Protein AF-0000000070984928 (afdb_homodimer)

Structure (mmCIF, N/CA/C/O backbone):
data_AF-0000000070984928-model_v1
#
loop_
_entity.id
_entity.type
_entity.pdbx_description
1 polymer 'Uncharacterized protein'
#
loop_
_atom_site.group_PDB
_atom_site.id
_atom_site.type_symbol
_atom_site.label_atom_id
_atom_site.label_alt_id
_atom_site.label_comp_id
_atom_site.label_asym_id
_atom_site.label_entity_id
_atom_site.label_seq_id
_atom_site.pdbx_PDB_ins_code
_atom_site.Cartn_x
_atom_site.Cartn_y
_atom_site.Cartn_z
_atom_site.occupancy
_atom_site.B_iso_or_equiv
_atom_site.auth_seq_id
_atom_site.auth_comp_id
_atom_site.auth_asym_id
_atom_site.auth_atom_id
_atom_site.pdbx_PDB_model_num
ATOM 1 N N . MET A 1 1 ? -15.531 -25.516 3.775 1 20.41 1 MET A N 1
ATOM 2 C CA . MET A 1 1 ? -14.859 -25.094 2.547 1 20.41 1 MET A CA 1
ATOM 3 C C . MET A 1 1 ? -13.664 -24.203 2.852 1 20.41 1 MET A C 1
ATOM 5 O O . MET A 1 1 ? -13.828 -23.125 3.414 1 20.41 1 MET A O 1
ATOM 9 N N . ARG A 1 2 ? -12.523 -24.672 3.281 1 31.53 2 ARG A N 1
ATOM 10 C CA . ARG A 1 2 ? -11.242 -24.078 3.633 1 31.53 2 ARG A CA 1
ATOM 11 C C . ARG A 1 2 ? -10.781 -23.094 2.562 1 31.53 2 ARG A C 1
ATOM 13 O O . ARG A 1 2 ? -10.602 -23.469 1.401 1 31.53 2 ARG A O 1
ATOM 20 N N . THR A 1 3 ? -11.422 -22.016 2.531 1 37.97 3 THR A N 1
ATOM 21 C CA . THR A 1 3 ? -11.273 -21.078 1.43 1 37.97 3 THR A CA 1
ATOM 22 C C . THR A 1 3 ? -9.859 -21.141 0.853 1 37.97 3 THR A C 1
ATOM 24 O O . THR A 1 3 ? -8.883 -21.109 1.598 1 37.97 3 THR A O 1
ATOM 27 N N . LYS A 1 4 ? -9.703 -21.562 -0.262 1 43.09 4 LYS A N 1
ATOM 28 C CA . LYS A 1 4 ? -8.633 -22.062 -1.12 1 43.09 4 LYS A CA 1
ATOM 29 C C . LYS A 1 4 ? -7.34 -21.281 -0.903 1 43.09 4 LYS A C 1
ATOM 31 O O . LYS A 1 4 ? -7.352 -20.203 -0.3 1 43.09 4 LYS A O 1
ATOM 36 N N . ASN A 1 5 ? -6.371 -21.312 -1.863 1 42.66 5 ASN A N 1
ATOM 37 C CA . ASN A 1 5 ? -4.945 -21.109 -2.109 1 42.66 5 ASN A CA 1
ATOM 38 C C . ASN A 1 5 ? -4.531 -19.656 -1.91 1 42.66 5 ASN A C 1
ATOM 40 O O . ASN A 1 5 ? -4.086 -19 -2.852 1 42.66 5 ASN A O 1
ATOM 44 N N . GLN A 1 6 ? -5.457 -18.953 -1.3 1 56.44 6 GLN A N 1
ATOM 45 C CA . GLN A 1 6 ? -5.043 -17.547 -1.251 1 56.44 6 GLN A CA 1
ATOM 46 C C . GLN A 1 6 ? -3.703 -17.391 -0.536 1 56.44 6 GLN A C 1
ATOM 48 O O . GLN A 1 6 ? -3.551 -17.828 0.608 1 56.44 6 GLN A O 1
ATOM 53 N N . GLN A 1 7 ? -2.734 -17.609 -1.3 1 61.03 7 GLN A N 1
ATOM 54 C CA . GLN A 1 7 ? -1.321 -17.812 -0.996 1 61.03 7 GLN A CA 1
ATOM 55 C C . GLN A 1 7 ? -0.776 -16.656 -0.156 1 61.03 7 GLN A C 1
ATOM 57 O O . GLN A 1 7 ? -1.271 -15.531 -0.242 1 61.03 7 GLN A O 1
ATOM 62 N N . ALA A 1 8 ? -0.187 -17.125 0.86 1 77.19 8 ALA A N 1
ATOM 63 C CA . ALA A 1 8 ? 0.651 -16.203 1.628 1 77.19 8 ALA A CA 1
ATOM 64 C C . ALA A 1 8 ? 1.405 -15.25 0.708 1 77.19 8 ALA A C 1
ATOM 66 O O . ALA A 1 8 ? 1.816 -15.633 -0.39 1 77.19 8 ALA A O 1
ATOM 67 N N . VAL A 1 9 ? 1.36 -13.984 1.036 1 86.75 9 VAL A N 1
ATOM 68 C CA . VAL A 1 9 ? 2.125 -13.008 0.272 1 86.75 9 VAL A CA 1
ATOM 69 C C . VAL A 1 9 ? 3.621 -13.266 0.444 1 86.75 9 VAL A C 1
ATOM 71 O O . VAL A 1 9 ? 4.141 -13.219 1.561 1 86.75 9 VAL A O 1
ATOM 74 N N . PRO A 1 10 ? 4.258 -13.672 -0.711 1 88.81 10 PRO A N 1
ATOM 75 C CA . PRO A 1 10 ? 5.703 -13.891 -0.606 1 88.81 10 PRO A CA 1
ATOM 76 C C . PRO A 1 10 ? 6.449 -12.656 -0.102 1 88.81 10 PRO A C 1
ATOM 78 O O . PRO A 1 10 ? 5.949 -11.539 -0.22 1 88.81 10 PRO A O 1
ATOM 81 N N . LYS A 1 11 ? 7.625 -12.898 0.434 1 86.94 11 LYS A N 1
ATOM 82 C CA . LYS A 1 11 ? 8.492 -11.789 0.807 1 86.94 11 LYS A CA 1
ATOM 83 C C . LYS A 1 11 ? 8.734 -10.859 -0.378 1 86.94 11 LYS A C 1
ATOM 85 O O . LYS A 1 11 ? 8.961 -11.312 -1.499 1 86.94 11 LYS A O 1
ATOM 90 N N . GLY A 1 12 ? 8.672 -9.602 -0.076 1 90.62 12 GLY A N 1
ATOM 91 C CA . GLY A 1 12 ? 8.914 -8.625 -1.122 1 90.62 12 GLY A CA 1
ATOM 92 C C . GLY A 1 12 ? 7.691 -8.344 -1.974 1 90.62 12 GLY A C 1
ATOM 93 O O . GLY A 1 12 ? 7.789 -7.695 -3.016 1 90.62 12 GLY A O 1
ATOM 94 N N . HIS A 1 13 ? 6.582 -8.867 -1.604 1 93.69 13 HIS A N 1
ATOM 95 C CA . HIS A 1 13 ? 5.332 -8.641 -2.324 1 93.69 13 HIS A CA 1
ATOM 96 C C . HIS A 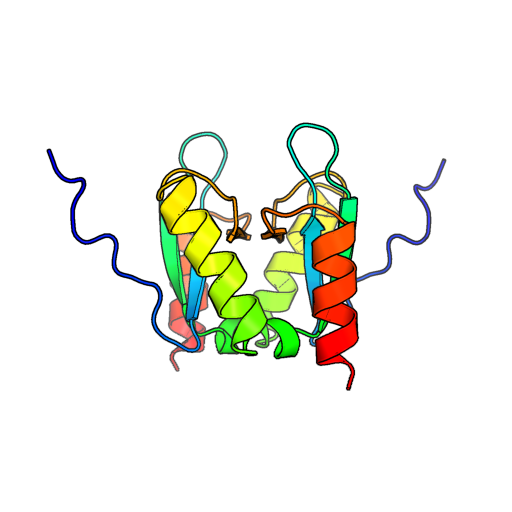1 13 ? 4.281 -8.008 -1.415 1 93.69 13 HIS A C 1
ATOM 98 O O . HIS A 1 13 ? 4.484 -7.906 -0.203 1 93.69 13 HIS A O 1
ATOM 104 N N . ILE A 1 14 ? 3.154 -7.555 -2.025 1 92.81 14 ILE A N 1
ATOM 105 C CA . ILE A 1 14 ? 2.047 -6.938 -1.306 1 92.81 14 ILE A CA 1
ATOM 106 C C . ILE A 1 14 ? 0.726 -7.301 -1.979 1 92.81 14 ILE A C 1
ATOM 108 O O . ILE A 1 14 ? 0.653 -7.398 -3.207 1 92.81 14 ILE A O 1
ATOM 112 N N . PRO A 1 15 ? -0.239 -7.523 -1.162 1 93.38 15 PRO A N 1
ATOM 113 C CA . PRO A 1 15 ? -1.563 -7.68 -1.767 1 93.38 15 PRO A CA 1
ATOM 114 C C . PRO A 1 15 ? -2.158 -6.352 -2.232 1 93.38 15 PRO A C 1
ATOM 116 O O . PRO A 1 15 ? -1.979 -5.324 -1.574 1 93.38 15 PRO A O 1
ATOM 119 N N . VAL A 1 16 ? -2.875 -6.359 -3.396 1 92.75 16 VAL A N 1
ATOM 120 C CA . VAL A 1 16 ? -3.568 -5.195 -3.936 1 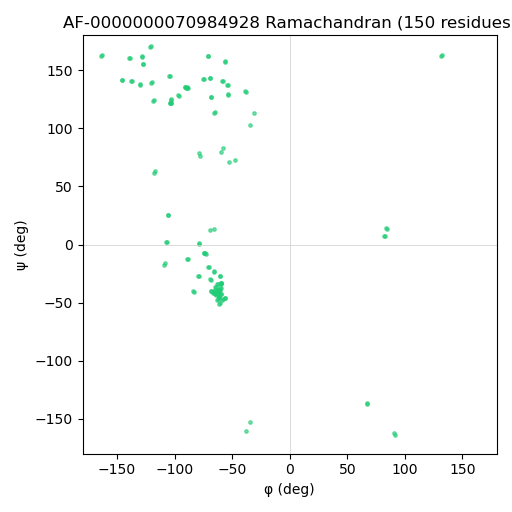92.75 16 VAL A CA 1
ATOM 121 C C . VAL A 1 16 ? -5.008 -5.566 -4.285 1 92.75 16 VAL A C 1
ATOM 123 O O . VAL A 1 16 ? -5.27 -6.668 -4.773 1 92.75 16 VAL A O 1
ATOM 126 N N . TYR A 1 17 ? -5.891 -4.711 -3.965 1 90.69 17 TYR A N 1
ATOM 127 C CA . TYR A 1 17 ? -7.281 -4.848 -4.395 1 90.69 17 TYR A CA 1
ATOM 128 C C . TYR A 1 17 ? -7.59 -3.898 -5.543 1 90.69 17 TYR A C 1
ATOM 130 O O . TYR A 1 17 ? -7.324 -2.699 -5.457 1 90.69 17 TYR A O 1
ATOM 138 N N . VAL A 1 18 ? -8.055 -4.453 -6.543 1 90.75 18 VAL A N 1
ATOM 139 C CA . VAL A 1 18 ? -8.328 -3.715 -7.773 1 90.75 18 VAL A CA 1
ATOM 140 C C . VAL A 1 18 ? -9.805 -3.828 -8.133 1 90.75 18 VAL A C 1
ATOM 142 O O . VAL A 1 18 ? -10.398 -4.902 -8 1 90.75 18 VAL A O 1
ATOM 145 N N . GLY A 1 19 ? -10.305 -2.789 -8.547 1 82.81 19 GLY A N 1
ATOM 146 C CA . GLY A 1 19 ? -11.688 -2.787 -8.992 1 82.81 19 GLY A CA 1
ATOM 147 C C . GLY A 1 19 ? -12.5 -1.648 -8.414 1 82.81 19 GLY A C 1
ATOM 148 O O . GLY A 1 19 ? -12.016 -0.902 -7.562 1 82.81 19 GLY A O 1
ATOM 149 N N . GLU A 1 20 ? -13.578 -1.452 -9.055 1 68.81 20 GLU A N 1
ATOM 150 C CA . GLU A 1 20 ? -14.523 -0.423 -8.617 1 68.81 20 GLU A CA 1
ATOM 151 C C . GLU A 1 20 ? -15.547 -0.987 -7.637 1 68.81 20 GLU A C 1
ATOM 153 O O . GLU A 1 20 ? -16 -2.121 -7.793 1 68.81 20 GLU A O 1
ATOM 158 N N . GLN A 1 21 ? -15.836 -0.308 -6.531 1 65.12 21 GLN A N 1
ATOM 159 C CA . GLN A 1 21 ? -17 -0.523 -5.672 1 65.12 21 GLN A CA 1
ATOM 160 C C . GLN A 1 21 ? -16.922 -1.878 -4.973 1 65.12 21 GLN A C 1
ATOM 162 O O . GLN A 1 21 ? -15.891 -2.229 -4.398 1 65.12 21 GLN A O 1
ATOM 167 N N . ALA A 1 22 ? -18 -2.625 -4.914 1 64.75 22 ALA A N 1
ATOM 168 C CA . ALA A 1 22 ? -18.281 -3.85 -4.168 1 64.75 22 ALA A CA 1
ATOM 169 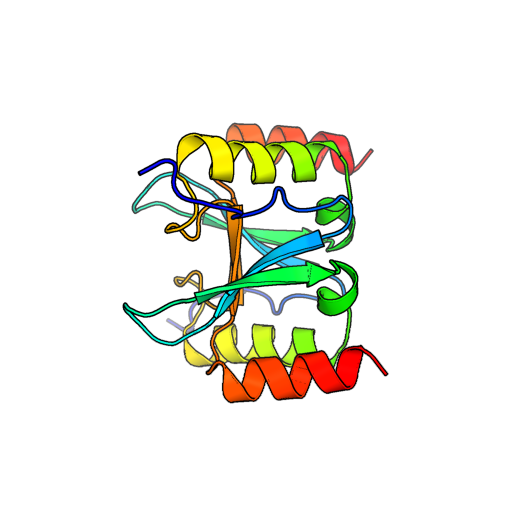C C . ALA A 1 22 ? -17.578 -5.051 -4.797 1 64.75 22 ALA A C 1
ATOM 171 O O . ALA A 1 22 ? -17.422 -6.094 -4.16 1 64.75 22 ALA A O 1
ATOM 172 N N . ASP A 1 23 ? -16.984 -4.809 -5.945 1 76.81 23 ASP A N 1
ATOM 173 C CA . ASP A 1 23 ? -16.438 -5.969 -6.633 1 76.81 23 ASP A CA 1
ATOM 174 C C . ASP A 1 23 ? -14.914 -5.848 -6.773 1 76.81 23 ASP A C 1
ATOM 176 O O . ASP A 1 23 ? -14.391 -5.828 -7.891 1 76.81 23 ASP A O 1
ATOM 180 N N . LYS A 1 24 ? -14.219 -5.789 -5.695 1 84.5 24 LYS A N 1
ATOM 181 C CA . LYS A 1 24 ? -12.758 -5.695 -5.758 1 84.5 24 LYS A CA 1
ATOM 182 C C . LYS A 1 24 ? -12.117 -7.082 -5.734 1 84.5 24 LYS A C 1
ATOM 184 O O . LYS A 1 24 ? -12.602 -7.98 -5.035 1 84.5 24 LYS A O 1
ATOM 189 N N . LYS A 1 25 ? -11.141 -7.223 -6.637 1 88.88 25 LYS A N 1
ATOM 190 C CA . LYS A 1 25 ? -10.383 -8.461 -6.711 1 88.88 25 LYS A CA 1
ATOM 191 C C . LYS A 1 25 ? -8.992 -8.297 -6.094 1 88.88 25 LYS A C 1
ATOM 193 O O . LYS A 1 25 ? -8.375 -7.242 -6.23 1 88.88 25 LYS A O 1
ATOM 198 N N . ARG A 1 26 ? -8.555 -9.359 -5.477 1 90.44 26 ARG A N 1
ATOM 199 C CA . ARG A 1 26 ? -7.277 -9.359 -4.762 1 90.44 26 ARG A CA 1
ATOM 200 C C . ARG A 1 26 ? -6.164 -9.93 -5.633 1 90.44 26 ARG A C 1
ATOM 202 O O . ARG A 1 26 ? -6.305 -11.008 -6.207 1 90.44 26 ARG A O 1
ATOM 209 N N . TYR A 1 27 ? -5.023 -9.203 -5.785 1 92.19 27 TYR A N 1
ATOM 210 C CA . TYR A 1 27 ? -3.812 -9.656 -6.457 1 92.19 27 TYR A CA 1
ATOM 211 C C . TYR A 1 27 ? -2.588 -9.445 -5.57 1 92.19 27 TYR A C 1
ATOM 213 O O . TYR A 1 27 ? -2.645 -8.711 -4.586 1 92.19 27 TYR A O 1
ATOM 221 N N . VAL A 1 28 ? -1.585 -10.156 -5.926 1 93.31 28 VAL A N 1
ATOM 222 C CA . VAL A 1 28 ? -0.305 -9.992 -5.242 1 93.31 28 VAL A CA 1
ATOM 223 C C . VAL A 1 28 ? 0.753 -9.516 -6.238 1 93.31 28 VAL A C 1
ATOM 225 O O . VAL A 1 28 ? 0.956 -10.141 -7.281 1 93.31 28 VAL A O 1
ATOM 228 N N . VAL A 1 29 ? 1.415 -8.352 -5.918 1 94.19 29 VAL A N 1
ATOM 229 C CA . VAL A 1 29 ? 2.395 -7.797 -6.848 1 94.19 29 VAL A CA 1
ATOM 230 C C . VAL A 1 29 ? 3.711 -7.539 -6.117 1 94.19 29 VAL A C 1
ATOM 232 O O . VAL A 1 29 ? 3.725 -7.34 -4.898 1 94.19 29 VAL A O 1
ATOM 235 N N . PRO A 1 30 ? 4.848 -7.531 -6.891 1 94.38 30 PRO A N 1
ATOM 236 C CA . PRO A 1 30 ? 6.109 -7.113 -6.27 1 94.38 30 PRO A CA 1
ATOM 237 C C . PRO A 1 30 ? 6.043 -5.699 -5.695 1 94.38 30 PRO A C 1
ATOM 239 O O . PRO A 1 30 ? 5.445 -4.809 -6.305 1 94.38 30 PRO A O 1
ATOM 242 N N . LEU A 1 31 ? 6.672 -5.539 -4.531 1 94.44 31 LEU A N 1
ATOM 243 C CA . LEU A 1 31 ? 6.73 -4.219 -3.916 1 94.44 31 LEU A CA 1
ATOM 244 C C . LEU A 1 31 ? 7.445 -3.227 -4.828 1 94.44 31 LEU A C 1
ATOM 246 O O . LEU A 1 31 ? 7.145 -2.029 -4.805 1 94.44 31 LEU A O 1
ATOM 250 N N . SER A 1 32 ? 8.305 -3.732 -5.637 1 91.94 32 SER A N 1
ATOM 251 C CA . SER A 1 32 ? 9.078 -2.869 -6.523 1 91.94 32 SER A CA 1
ATOM 252 C C . SER A 1 32 ? 8.188 -2.182 -7.547 1 91.94 32 SER A C 1
ATOM 254 O O . SER A 1 32 ? 8.547 -1.137 -8.094 1 91.94 32 SER A O 1
ATOM 256 N N . TYR A 1 33 ? 7.012 -2.732 -7.859 1 93.56 33 TYR A N 1
ATOM 257 C CA . TYR A 1 33 ? 6.078 -2.092 -8.773 1 93.56 33 TYR A CA 1
ATOM 258 C C . TYR A 1 33 ? 5.664 -0.717 -8.258 1 93.56 33 TYR A C 1
ATOM 260 O O . TYR A 1 33 ? 5.457 0.21 -9.047 1 93.56 33 TYR A O 1
ATOM 268 N N . LEU A 1 34 ? 5.578 -0.572 -6.965 1 92.31 34 LEU A N 1
ATOM 269 C CA . LEU A 1 34 ? 5.043 0.639 -6.352 1 92.31 34 LEU A CA 1
ATOM 270 C C . LEU A 1 34 ? 6.004 1.811 -6.539 1 92.31 34 LEU A C 1
ATOM 272 O O . LEU A 1 34 ? 5.609 2.971 -6.391 1 92.31 34 LEU A O 1
ATOM 276 N N . SER A 1 35 ? 7.238 1.458 -6.824 1 91.19 35 SER A N 1
ATOM 277 C CA . SER A 1 35 ? 8.211 2.529 -7.012 1 91.19 35 SER A CA 1
ATOM 278 C C . SER A 1 35 ? 8.25 2.994 -8.461 1 91.19 35 SER A C 1
ATOM 280 O O . SER A 1 35 ? 8.875 4.012 -8.773 1 91.19 35 SER A O 1
ATOM 282 N N . HIS A 1 36 ? 7.664 2.262 -9.273 1 90.88 36 HIS A N 1
ATOM 283 C CA . HIS A 1 36 ? 7.656 2.635 -10.688 1 90.88 36 HIS A CA 1
ATOM 284 C C . HIS A 1 36 ? 6.805 3.879 -10.922 1 90.88 36 HIS A C 1
ATOM 286 O O . HIS A 1 36 ? 5.707 3.998 -10.367 1 90.88 36 HIS A O 1
ATOM 292 N N . PRO A 1 37 ? 7.23 4.75 -11.828 1 90.69 37 PRO A N 1
ATOM 293 C CA . PRO A 1 37 ? 6.516 6.008 -12.055 1 90.69 37 PRO A CA 1
ATOM 294 C C . PRO A 1 37 ? 5.07 5.797 -12.5 1 90.69 37 PRO A C 1
ATOM 296 O O . PRO A 1 37 ? 4.176 6.535 -12.078 1 90.69 37 PRO A O 1
ATOM 299 N N . LEU A 1 38 ? 4.805 4.852 -13.273 1 88.06 38 LEU A N 1
ATOM 300 C CA . LEU A 1 38 ? 3.455 4.602 -13.758 1 88.06 38 LEU A CA 1
ATOM 301 C C . LEU A 1 38 ? 2.52 4.234 -12.617 1 88.06 38 LEU A C 1
ATOM 303 O O . LEU A 1 3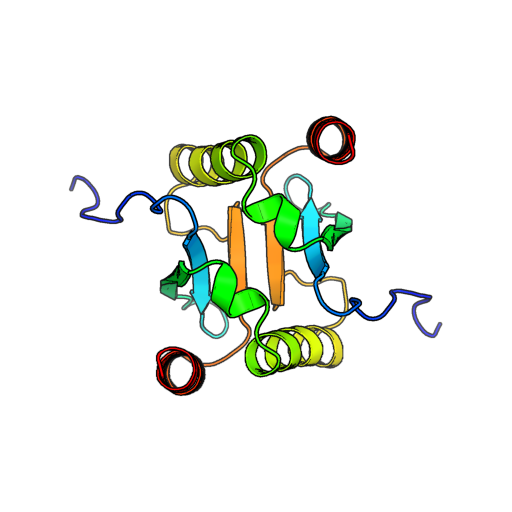8 ? 1.356 4.645 -12.602 1 88.06 38 LEU A O 1
ATOM 307 N N . PHE A 1 39 ? 3.004 3.412 -11.758 1 89.62 39 PHE A N 1
ATOM 308 C CA . PHE A 1 39 ? 2.207 3.061 -10.586 1 89.62 39 PHE A CA 1
ATOM 309 C C . PHE A 1 39 ? 1.986 4.277 -9.695 1 89.62 39 PHE A C 1
ATOM 311 O O . PHE A 1 39 ? 0.872 4.512 -9.227 1 89.62 39 PHE A O 1
ATOM 318 N N . GLN A 1 40 ? 3.033 5.031 -9.539 1 89.31 40 GLN A N 1
ATOM 319 C CA . GLN A 1 40 ? 2.93 6.234 -8.719 1 89.31 40 GLN A CA 1
ATOM 320 C C . GLN A 1 40 ? 1.925 7.219 -9.305 1 89.31 40 GLN A C 1
ATOM 322 O O . GLN A 1 40 ? 1.159 7.848 -8.57 1 89.31 40 GLN A O 1
ATOM 327 N N . ASP A 1 41 ? 1.949 7.293 -10.547 1 87.69 41 ASP A N 1
ATOM 328 C CA . ASP A 1 41 ? 0.985 8.164 -11.211 1 87.69 41 ASP A CA 1
ATOM 329 C C . ASP A 1 41 ? -0.447 7.711 -10.938 1 87.69 41 ASP A C 1
ATOM 331 O O . ASP A 1 41 ? -1.333 8.539 -10.719 1 87.69 41 ASP A O 1
ATOM 335 N N . LEU A 1 42 ? -0.693 6.43 -11.023 1 85.5 42 LEU A N 1
ATOM 336 C CA . LEU A 1 42 ? -2.02 5.871 -10.781 1 85.5 42 LEU A CA 1
ATOM 337 C C . LEU A 1 42 ? -2.492 6.18 -9.367 1 85.5 42 LEU A C 1
ATOM 339 O O . LEU A 1 42 ? -3.646 6.559 -9.164 1 85.5 42 LEU A O 1
ATOM 343 N N . LEU A 1 43 ? -1.634 6.055 -8.406 1 86.69 43 LEU A N 1
ATOM 344 C CA . LEU A 1 43 ? -1.977 6.34 -7.016 1 86.69 43 LEU A CA 1
ATOM 345 C C . LEU A 1 43 ? -2.268 7.824 -6.824 1 86.69 43 LEU A C 1
ATOM 347 O O . LEU A 1 43 ? -3.189 8.195 -6.09 1 86.69 43 LEU A O 1
ATOM 351 N N . GLN A 1 44 ? -1.449 8.664 -7.461 1 86.81 44 GLN A N 1
ATOM 352 C CA . GLN A 1 44 ? -1.646 10.109 -7.367 1 86.81 44 GLN A CA 1
ATOM 353 C C . GLN A 1 44 ? -2.994 10.516 -7.953 1 86.81 44 GLN A C 1
ATOM 355 O O . GLN A 1 44 ? -3.674 11.391 -7.406 1 86.81 44 GLN A O 1
ATOM 360 N N . ARG A 1 45 ? -3.338 9.945 -9.023 1 83.62 45 ARG A N 1
ATOM 361 C CA . ARG A 1 45 ? -4.613 10.25 -9.664 1 83.62 45 ARG A CA 1
ATOM 362 C C . ARG A 1 45 ? -5.785 9.898 -8.758 1 83.62 45 ARG A C 1
ATOM 364 O O . ARG A 1 45 ? -6.797 10.594 -8.734 1 83.62 45 ARG A O 1
ATOM 371 N N . ALA A 1 46 ? -5.699 8.812 -8.086 1 82.88 46 ALA A N 1
ATOM 372 C CA . ALA A 1 46 ? -6.742 8.43 -7.141 1 82.88 46 ALA A CA 1
ATOM 373 C C . ALA A 1 46 ? -6.957 9.523 -6.094 1 82.88 46 ALA A C 1
ATOM 375 O O . ALA A 1 46 ? -8.094 9.883 -5.785 1 82.88 46 ALA A O 1
ATOM 376 N N . GLU A 1 47 ? -5.863 10.031 -5.555 1 81.69 47 GLU A N 1
ATOM 377 C CA . GLU A 1 47 ? -5.953 11.094 -4.562 1 81.69 47 GLU A CA 1
ATOM 378 C C . GLU A 1 47 ? -6.578 12.352 -5.156 1 81.69 47 GLU A C 1
ATOM 380 O O . GLU A 1 47 ? -7.383 13.023 -4.508 1 81.69 47 GLU A O 1
ATOM 385 N N . GLU A 1 48 ? -6.207 12.664 -6.344 1 83 48 GLU A N 1
ATOM 386 C CA . GLU A 1 48 ? -6.754 13.836 -7.02 1 83 48 GLU A CA 1
ATOM 387 C C . GLU A 1 48 ? -8.25 13.68 -7.273 1 83 48 GLU A C 1
ATOM 389 O O . GLU A 1 48 ? -9.008 14.648 -7.156 1 83 48 GLU A O 1
ATOM 394 N N . GLU A 1 49 ? -8.664 12.492 -7.574 1 81.88 49 GLU A N 1
ATOM 395 C CA . GLU A 1 49 ? -10.055 12.242 -7.953 1 81.88 49 GLU A CA 1
ATOM 396 C C . GLU A 1 49 ? -10.938 12.062 -6.723 1 81.88 49 GLU A C 1
ATOM 398 O O . GLU A 1 49 ? -12.07 12.547 -6.691 1 81.88 49 GLU A O 1
ATOM 403 N N . PHE A 1 50 ? -10.422 11.367 -5.719 1 80.12 50 PHE A N 1
ATOM 404 C CA . PHE A 1 50 ? -11.289 10.969 -4.621 1 80.12 50 PHE A CA 1
ATOM 405 C C . PHE A 1 50 ? -10.969 11.758 -3.359 1 80.12 50 PHE A C 1
ATOM 407 O O . PHE A 1 50 ? -11.773 11.789 -2.422 1 80.12 50 PHE A O 1
ATOM 414 N N . GLY A 1 51 ? -9.867 12.352 -3.307 1 82.06 51 GLY A N 1
ATOM 415 C CA . GLY A 1 51 ? -9.477 13.094 -2.121 1 82.06 51 GLY A CA 1
ATOM 416 C C . GLY A 1 51 ? -8.695 12.266 -1.125 1 82.06 51 GLY A C 1
ATOM 417 O O . GLY A 1 51 ? -8.117 11.234 -1.484 1 82.06 51 GLY A O 1
ATOM 418 N N . PHE A 1 52 ? -8.594 12.75 0.11 1 78.75 52 PHE A N 1
ATOM 419 C CA . PHE A 1 52 ? -7.699 12.164 1.101 1 78.75 52 PHE A CA 1
ATOM 420 C C . PHE A 1 52 ? -8.484 11.383 2.146 1 78.75 52 PHE A C 1
ATOM 422 O O . PHE A 1 52 ? -7.895 10.805 3.066 1 78.75 52 PHE A O 1
ATOM 429 N N . ASN A 1 53 ? -9.703 11.312 2.01 1 78.12 53 ASN A N 1
ATOM 430 C CA . ASN A 1 53 ? -10.516 10.578 2.982 1 78.12 53 ASN A CA 1
ATOM 431 C C . ASN A 1 53 ? -10.992 9.242 2.426 1 78.12 53 ASN A C 1
ATOM 433 O O . ASN A 1 53 ? -12.086 8.789 2.752 1 78.12 53 ASN A O 1
ATOM 437 N N . HIS A 1 54 ? -10.305 8.789 1.569 1 77.81 54 HIS A N 1
ATOM 438 C CA . HIS A 1 54 ? -10.656 7.52 0.946 1 77.81 54 HIS A CA 1
ATOM 439 C C . HIS A 1 54 ? -9.43 6.633 0.775 1 77.81 54 HIS A C 1
ATOM 441 O O . HIS A 1 54 ? -8.344 7.121 0.441 1 77.81 54 HIS A O 1
ATOM 447 N N . PRO A 1 55 ? -9.617 5.305 1.014 1 80.38 55 PRO A N 1
ATOM 448 C CA . PRO A 1 55 ? -8.461 4.406 0.973 1 80.38 55 PRO A CA 1
ATOM 449 C C . PRO A 1 55 ? -8.047 4.043 -0.451 1 80.38 55 PRO A C 1
ATOM 451 O O . PRO A 1 55 ? -7.02 3.385 -0.649 1 80.38 55 PRO A O 1
ATOM 454 N N . MET A 1 56 ? -8.766 4.59 -1.388 1 81.75 56 MET A N 1
ATOM 455 C CA . MET A 1 56 ? -8.398 4.273 -2.766 1 81.75 56 MET A CA 1
ATOM 456 C C . MET A 1 56 ? -7.051 4.887 -3.125 1 81.75 56 MET A C 1
ATOM 458 O O . MET A 1 56 ? -6.832 6.082 -2.916 1 81.75 56 MET A O 1
ATOM 462 N N . GLY A 1 57 ? -6.207 4.035 -3.602 1 87.06 57 GLY A N 1
ATOM 463 C CA . GLY A 1 57 ? -4.867 4.484 -3.934 1 87.06 57 GLY A CA 1
ATOM 464 C C . GLY A 1 57 ? -3.926 4.488 -2.744 1 87.06 57 GLY A C 1
ATOM 465 O O . GLY A 1 57 ? -2.863 5.113 -2.789 1 87.06 57 GLY A O 1
ATOM 466 N N . ALA A 1 58 ? -4.352 3.84 -1.682 1 91.56 58 ALA A N 1
ATOM 467 C CA . ALA A 1 58 ? -3.564 3.871 -0.451 1 91.56 58 ALA A CA 1
ATOM 468 C C . ALA A 1 58 ? -3.539 2.498 0.216 1 91.56 58 ALA A C 1
ATOM 470 O O . ALA A 1 58 ? -4.34 1.623 -0.118 1 91.56 58 ALA A O 1
ATOM 471 N N . LEU A 1 59 ? -2.559 2.307 1.08 1 92.62 59 LEU A N 1
ATOM 472 C CA . LEU A 1 59 ? -2.479 1.11 1.911 1 92.62 59 LEU A CA 1
ATOM 473 C C . LEU A 1 59 ? -3.24 1.306 3.219 1 92.62 59 LEU A C 1
ATOM 475 O O . LEU A 1 59 ? -3.146 2.365 3.844 1 92.62 59 LEU A O 1
ATOM 479 N N . THR A 1 60 ? -3.986 0.302 3.533 1 90.56 60 THR A N 1
ATOM 480 C CA . THR A 1 60 ? -4.633 0.328 4.844 1 90.56 60 THR A CA 1
ATOM 481 C C . THR A 1 60 ? -3.918 -0.604 5.816 1 90.56 60 THR A C 1
ATOM 483 O O . THR A 1 60 ? -3.742 -1.791 5.531 1 90.56 60 THR A O 1
ATOM 486 N N . ILE A 1 61 ? -3.459 -0.107 6.875 1 86.81 61 ILE A N 1
ATOM 487 C CA . ILE A 1 61 ? -2.738 -0.864 7.891 1 86.81 61 ILE A CA 1
ATOM 488 C C . ILE A 1 61 ? -3.656 -1.13 9.086 1 86.81 61 ILE A C 1
ATOM 490 O O . ILE A 1 61 ? -4.176 -0.193 9.695 1 86.81 61 ILE A O 1
ATOM 494 N N . PRO A 1 62 ? -3.82 -2.402 9.359 1 79.44 62 PRO A N 1
ATOM 495 C CA . PRO A 1 62 ? -4.711 -2.775 10.461 1 79.44 62 PRO A CA 1
ATOM 496 C C . PRO A 1 62 ? -4.059 -2.609 11.836 1 79.44 62 PRO A C 1
ATOM 498 O O . PRO A 1 62 ? -3.574 -3.584 12.414 1 79.44 62 PRO A O 1
ATOM 501 N N . CYS A 1 63 ? -3.965 -1.562 12.336 1 83.5 63 CYS A N 1
ATOM 502 C CA . CYS A 1 63 ? -3.375 -1.354 13.656 1 83.5 63 CYS A CA 1
ATOM 503 C C . CYS A 1 63 ? -3.738 0.021 14.203 1 83.5 63 CYS A C 1
ATOM 505 O O . CYS A 1 63 ? -4.305 0.85 13.492 1 83.5 63 CYS A O 1
ATOM 507 N N . THR A 1 64 ? -3.566 0.154 15.516 1 86.25 64 THR A N 1
ATOM 508 C CA . THR A 1 64 ? -3.748 1.469 16.125 1 86.25 64 THR A CA 1
ATOM 509 C C . THR A 1 64 ? -2.613 2.408 15.727 1 86.25 64 THR A C 1
ATOM 511 O O . THR A 1 64 ? -1.554 1.959 15.281 1 86.25 64 THR A O 1
ATOM 514 N N . GLU A 1 65 ? -2.863 3.74 15.906 1 89.75 65 GLU A N 1
ATOM 515 C CA . GLU A 1 65 ? -1.809 4.719 15.648 1 89.75 65 GLU A CA 1
ATOM 516 C C . GLU A 1 65 ? -0.593 4.465 16.531 1 89.75 65 GLU A C 1
ATOM 518 O O . GLU A 1 65 ? 0.544 4.695 16.125 1 89.75 65 GLU A O 1
ATOM 523 N N . GLU A 1 66 ? -0.85 4.008 17.703 1 88.88 66 GLU A N 1
ATOM 524 C CA . GLU A 1 66 ? 0.243 3.764 18.641 1 88.88 66 GLU A CA 1
ATOM 525 C C . GLU A 1 66 ? 1.196 2.695 18.109 1 88.88 66 GLU A C 1
ATOM 527 O O . GLU A 1 66 ? 2.416 2.869 18.156 1 88.88 66 GLU A O 1
ATOM 532 N N . ILE A 1 67 ? 0.685 1.622 17.641 1 86.75 67 ILE A N 1
ATOM 533 C CA . ILE A 1 67 ? 1.497 0.538 17.094 1 86.75 67 ILE A CA 1
ATOM 534 C C . ILE A 1 67 ? 2.213 1.012 15.828 1 86.75 67 ILE A C 1
ATOM 536 O O . ILE A 1 67 ? 3.404 0.75 15.648 1 86.75 67 ILE A O 1
ATOM 540 N N . PHE A 1 68 ? 1.534 1.752 15.047 1 90.25 68 PHE A N 1
ATOM 541 C CA . PHE A 1 68 ? 2.09 2.299 13.82 1 90.25 68 PHE A CA 1
ATOM 542 C C . PHE A 1 68 ? 3.279 3.203 14.117 1 90.25 68 PHE A C 1
ATOM 544 O O . PHE A 1 68 ? 4.332 3.084 13.484 1 90.25 68 PHE A O 1
ATOM 551 N N . PHE A 1 69 ? 3.086 4.031 15.086 1 92.12 69 PHE A N 1
ATOM 552 C CA . PHE A 1 69 ? 4.164 4.957 15.406 1 92.12 69 PHE A CA 1
ATOM 553 C C . PHE A 1 69 ? 5.359 4.215 16 1 92.12 69 PHE A C 1
ATOM 555 O O . PHE A 1 69 ? 6.508 4.551 15.711 1 92.12 69 PHE A O 1
ATOM 562 N N . SER A 1 70 ? 5.082 3.268 16.828 1 91.75 70 SER A N 1
ATOM 563 C CA . SER A 1 70 ? 6.16 2.455 17.391 1 91.75 70 SER A CA 1
ATOM 564 C C . SER A 1 70 ? 6.957 1.769 16.281 1 91.75 70 SER A C 1
ATOM 566 O O . SER A 1 70 ? 8.188 1.783 16.297 1 91.75 70 SER A O 1
ATOM 568 N N . LEU A 1 71 ? 6.234 1.179 15.359 1 89.19 71 LEU A N 1
ATOM 569 C CA . LEU A 1 71 ? 6.875 0.484 14.25 1 89.19 71 LEU A CA 1
ATOM 570 C C . LEU A 1 71 ? 7.715 1.446 13.422 1 89.19 71 LEU A C 1
ATOM 572 O O . LEU A 1 71 ? 8.875 1.164 13.117 1 89.19 71 LEU A O 1
ATOM 576 N N . THR A 1 72 ? 7.062 2.584 13.023 1 92.19 72 THR A N 1
ATOM 577 C CA . THR A 1 72 ? 7.766 3.527 12.156 1 92.19 72 THR A CA 1
ATOM 578 C C . THR A 1 72 ? 8.992 4.094 12.859 1 92.19 72 THR A C 1
ATOM 580 O O . THR A 1 72 ? 10 4.406 12.219 1 92.19 72 THR A O 1
ATOM 583 N N . SER A 1 73 ? 8.891 4.27 14.141 1 91.31 73 SER A N 1
ATOM 584 C CA . SER A 1 73 ? 10.047 4.723 14.906 1 91.31 73 SER A CA 1
ATOM 585 C C . SER A 1 73 ? 11.195 3.727 14.805 1 91.31 73 SER A C 1
ATOM 587 O O . SER A 1 73 ? 12.359 4.121 14.727 1 91.31 73 SER A O 1
ATOM 589 N N . GLU A 1 74 ? 10.875 2.465 14.82 1 90.06 74 GLU A N 1
ATOM 590 C CA . GLU A 1 74 ? 11.898 1.424 14.719 1 90.06 74 GLU A CA 1
ATOM 591 C C . GLU A 1 74 ? 12.516 1.396 13.32 1 90.06 74 GLU A C 1
ATOM 593 O O . GLU A 1 74 ? 13.672 1.009 13.156 1 90.06 74 GLU A O 1
ATOM 598 N N . LEU A 1 75 ? 11.797 1.744 12.391 1 87.12 75 LEU A N 1
ATOM 599 C CA . LEU A 1 75 ? 12.258 1.679 11.008 1 87.12 75 LEU A CA 1
ATOM 600 C C . LEU A 1 75 ? 13.156 2.869 10.68 1 87.12 75 LEU A C 1
ATOM 602 O O . LEU A 1 75 ? 13.906 2.834 9.703 1 87.12 75 LEU A O 1
ATOM 606 N N . ARG A 1 76 ? 13.008 3.906 11.297 1 81.62 76 ARG A N 1
ATOM 607 C CA . ARG A 1 76 ? 13.812 5.098 11.07 1 81.62 76 ARG A CA 1
ATOM 608 C C . ARG A 1 76 ? 15.219 4.926 11.648 1 81.62 76 ARG A C 1
ATOM 610 O O . ARG A 1 76 ? 16.109 5.742 11.383 1 81.62 76 ARG A O 1
ATOM 617 N N . CYS A 1 77 ? 15.391 3.885 12.32 1 65.12 77 CYS A N 1
ATOM 618 C CA . CYS A 1 77 ? 16.703 3.689 12.922 1 65.12 77 CYS A CA 1
ATOM 619 C C . CYS A 1 77 ? 17.531 2.705 12.102 1 65.12 77 CYS A C 1
ATOM 621 O O . CYS A 1 77 ? 16.984 1.817 11.445 1 65.12 77 CYS A O 1
ATOM 623 N N . MET B 1 1 ? -13.133 26.391 2.117 1 23.94 1 MET B N 1
ATOM 624 C CA . MET B 1 1 ? -12.078 25.859 2.971 1 23.94 1 MET B CA 1
ATOM 625 C C . MET B 1 1 ? -11.156 24.922 2.184 1 23.94 1 MET B C 1
ATOM 627 O O . MET B 1 1 ? -11.609 23.906 1.654 1 23.94 1 MET B O 1
ATOM 631 N N . ARG B 1 2 ? -10.164 25.359 1.429 1 33.31 2 ARG B N 1
ATOM 632 C CA . ARG B 1 2 ? -9.234 24.703 0.519 1 33.31 2 ARG B CA 1
ATOM 633 C C . ARG B 1 2 ? -8.539 23.531 1.204 1 33.31 2 ARG B C 1
ATOM 635 O O . ARG B 1 2 ? -7.844 23.719 2.207 1 33.31 2 ARG B O 1
ATOM 642 N N . THR B 1 3 ? -9.188 22.531 1.446 1 38.56 3 THR B N 1
ATOM 643 C CA . THR B 1 3 ? -8.727 21.484 2.354 1 38.56 3 THR B CA 1
ATOM 644 C C . THR B 1 3 ? -7.215 21.312 2.268 1 38.56 3 THR B C 1
ATOM 646 O O . THR B 1 3 ? -6.664 21.141 1.178 1 38.56 3 THR B O 1
ATOM 649 N N . LYS B 1 4 ? -6.527 21.812 3.197 1 41.22 4 LYS B N 1
ATOM 650 C CA . LYS B 1 4 ? -5.156 22.188 3.514 1 41.22 4 LYS B CA 1
ATOM 651 C C . LYS B 1 4 ? -4.156 21.234 2.887 1 41.22 4 LYS B C 1
ATOM 653 O O . LYS B 1 4 ? -4.539 20.156 2.412 1 41.22 4 LYS B O 1
ATOM 658 N N . ASN B 1 5 ? -2.896 21.047 3.488 1 42.03 5 ASN B N 1
ATOM 659 C CA . ASN B 1 5 ? -1.529 20.641 3.174 1 42.03 5 ASN B CA 1
ATOM 660 C C . ASN B 1 5 ? -1.444 19.156 2.832 1 42.03 5 ASN B C 1
ATOM 662 O O . ASN B 1 5 ? -0.709 18.406 3.479 1 42.03 5 ASN B O 1
ATOM 666 N N . GLN B 1 6 ? -2.65 18.609 2.631 1 56.25 6 GLN B N 1
ATOM 667 C CA . GLN B 1 6 ? -2.479 17.172 2.406 1 56.25 6 GLN B CA 1
ATOM 668 C C . GLN B 1 6 ? -1.588 16.906 1.195 1 56.25 6 GLN B C 1
ATOM 670 O O . GLN B 1 6 ? -1.884 17.359 0.089 1 56.25 6 GLN B O 1
ATOM 675 N N . GLN B 1 7 ? -0.373 17.031 1.464 1 60.53 7 GLN B N 1
ATOM 676 C CA . GLN B 1 7 ? 0.792 17.109 0.587 1 60.53 7 GLN B CA 1
ATOM 677 C C . GLN B 1 7 ? 0.824 15.922 -0.378 1 60.53 7 GLN B C 1
ATOM 679 O O . GLN B 1 7 ? 0.316 14.844 -0.064 1 60.53 7 GLN B O 1
ATOM 684 N N . ALA B 1 8 ? 0.979 16.344 -1.555 1 77.38 8 ALA B N 1
ATOM 685 C CA . ALA B 1 8 ? 1.338 15.375 -2.584 1 77.38 8 ALA B CA 1
ATOM 686 C C . ALA B 1 8 ? 2.307 14.328 -2.035 1 77.38 8 ALA B C 1
ATOM 688 O O . ALA B 1 8 ? 3.17 14.648 -1.215 1 77.38 8 ALA B O 1
ATOM 689 N N . VAL B 1 9 ? 1.979 13.086 -2.301 1 86.56 9 VAL B N 1
ATOM 690 C CA . VAL B 1 9 ? 2.895 12.023 -1.899 1 86.56 9 VAL B CA 1
ATOM 691 C C . VAL B 1 9 ? 4.199 12.141 -2.682 1 86.56 9 VAL B C 1
ATOM 693 O O . VAL B 1 9 ? 4.203 12.062 -3.912 1 86.56 9 VAL B O 1
ATOM 696 N N . PRO B 1 10 ? 5.305 12.477 -1.892 1 88.88 10 PRO B N 1
ATOM 697 C CA . PRO B 1 10 ? 6.59 12.555 -2.59 1 88.88 10 PRO B CA 1
ATOM 698 C C . PRO B 1 10 ? 6.938 11.266 -3.328 1 88.88 10 PRO B C 1
ATOM 700 O O . PRO B 1 10 ? 6.422 10.195 -2.986 1 88.88 10 PRO B O 1
ATOM 703 N N . LYS B 1 11 ? 7.785 11.406 -4.32 1 87.06 11 LYS B N 1
ATOM 704 C CA . LYS B 1 11 ? 8.312 10.219 -4.992 1 87.06 11 LYS B CA 1
ATOM 705 C C . LYS B 1 11 ? 8.938 9.25 -3.99 1 87.06 11 LYS B C 1
ATOM 707 O O . LYS B 1 11 ? 9.648 9.664 -3.076 1 87.06 11 LYS B O 1
ATOM 712 N N . GLY B 1 12 ? 8.648 8.008 -4.211 1 90.75 12 GLY B N 1
ATOM 713 C CA . GLY B 1 12 ? 9.211 6.988 -3.334 1 90.75 12 GLY B CA 1
ATOM 714 C C . GLY B 1 12 ? 8.43 6.816 -2.045 1 90.75 12 GLY B C 1
ATOM 715 O O . GLY B 1 12 ? 8.891 6.148 -1.118 1 90.75 12 GLY B O 1
ATOM 716 N N . HIS B 1 13 ? 7.32 7.457 -1.935 1 93.69 13 HIS B N 1
ATOM 717 C CA . HIS B 1 13 ? 6.465 7.332 -0.759 1 93.69 13 HIS B CA 1
ATOM 718 C C . HIS B 1 13 ? 5.078 6.824 -1.138 1 93.69 13 HIS B C 1
ATOM 720 O O . HIS B 1 13 ? 4.75 6.73 -2.322 1 93.69 13 HIS B O 1
ATOM 726 N N . ILE B 1 14 ? 4.262 6.477 -0.111 1 92.81 14 ILE B N 1
ATOM 727 C CA . ILE B 1 14 ? 2.902 5.977 -0.293 1 92.81 14 ILE B CA 1
ATOM 728 C C . ILE B 1 14 ? 2.02 6.457 0.857 1 92.81 14 ILE B C 1
ATOM 730 O O . ILE B 1 14 ? 2.471 6.539 2.002 1 92.81 14 ILE B O 1
ATOM 734 N N . PRO B 1 15 ? 0.831 6.777 0.516 1 93.44 15 PRO B N 1
ATOM 735 C CA . PRO B 1 15 ? -0.104 7.047 1.611 1 93.44 15 PRO B CA 1
ATOM 736 C C . PRO B 1 15 ? -0.574 5.773 2.312 1 93.44 15 PRO B C 1
ATOM 738 O O . PRO B 1 15 ? -0.778 4.746 1.66 1 93.44 15 PRO B O 1
ATOM 741 N N . VAL B 1 16 ? -0.732 5.832 3.67 1 92.75 16 VAL B N 1
ATOM 742 C CA . VAL B 1 16 ? -1.24 4.727 4.477 1 92.75 16 VAL B CA 1
ATOM 743 C C . VAL B 1 16 ? -2.365 5.227 5.383 1 92.75 16 VAL B C 1
ATOM 745 O O . VAL B 1 16 ? -2.295 6.336 5.914 1 92.75 16 VAL B O 1
ATOM 748 N N . TYR B 1 17 ? -3.383 4.453 5.473 1 90.56 17 TYR B N 1
ATOM 749 C CA . TYR B 1 17 ? -4.453 4.715 6.43 1 90.56 17 TYR B CA 1
ATOM 750 C C . TYR B 1 17 ? -4.348 3.781 7.629 1 90.56 17 TYR B C 1
ATOM 752 O O . TYR B 1 17 ? -4.262 2.561 7.469 1 90.56 17 TYR B O 1
ATOM 760 N N . VAL B 1 18 ? -4.293 4.363 8.711 1 90.56 18 VAL B N 1
ATOM 761 C CA . VAL B 1 18 ? -4.098 3.635 9.961 1 90.56 18 VAL B CA 1
ATOM 762 C C . VAL B 1 18 ? -5.281 3.875 10.891 1 90.56 18 VAL B C 1
ATOM 764 O O . VAL B 1 18 ? -5.777 5 11 1 90.56 18 VAL B O 1
ATOM 767 N N . GLY B 1 19 ? -5.656 2.867 11.508 1 82.69 19 GLY B N 1
ATOM 768 C CA . GLY B 1 19 ? -6.723 2.984 12.484 1 82.69 19 GLY B CA 1
ATOM 769 C C . GLY B 1 19 ? -7.812 1.94 12.312 1 82.69 19 GLY B C 1
ATOM 770 O O . GLY B 1 19 ? -7.789 1.168 11.352 1 82.69 19 GLY B O 1
ATOM 771 N N . GLU B 1 20 ? -8.523 1.827 13.352 1 68.5 20 GLU B N 1
ATOM 772 C CA . GLU B 1 20 ? -9.656 0.905 13.359 1 68.5 20 GLU B CA 1
ATOM 773 C C . GLU B 1 20 ? -10.93 1.591 12.883 1 68.5 20 GLU B C 1
ATOM 775 O O . GLU B 1 20 ? -11.164 2.76 13.195 1 68.5 20 GLU B O 1
ATOM 780 N N . GLN B 1 21 ? -11.734 1.001 12.023 1 64.94 21 GLN B N 1
ATOM 781 C CA . GLN B 1 21 ? -13.117 1.349 11.727 1 64.94 21 GLN B CA 1
ATOM 782 C C . GLN B 1 21 ? -13.211 2.705 11.039 1 64.94 21 GLN B C 1
ATOM 784 O O . GLN B 1 21 ? -12.453 2.984 10.102 1 64.94 21 GLN B O 1
ATOM 789 N N . ALA B 1 22 ? -14.164 3.541 11.43 1 64.38 22 ALA B N 1
ATOM 790 C CA . ALA B 1 22 ? -14.617 4.801 10.852 1 64.38 22 ALA B CA 1
ATOM 791 C C . ALA B 1 22 ? -13.609 5.918 11.094 1 64.38 22 ALA B C 1
ATOM 793 O O . ALA B 1 22 ? -13.648 6.961 10.438 1 64.38 22 ALA B O 1
ATOM 794 N N . ASP B 1 23 ? -12.617 5.586 11.898 1 76.56 23 ASP B N 1
ATOM 795 C CA . ASP B 1 23 ? -11.711 6.676 12.25 1 76.56 23 ASP B CA 1
ATOM 796 C C . ASP B 1 23 ? -10.297 6.402 11.75 1 76.56 23 ASP B C 1
ATOM 798 O O . ASP B 1 23 ? -9.359 6.301 12.555 1 76.56 23 ASP B O 1
ATOM 802 N N . LYS B 1 24 ? -10.102 6.305 10.477 1 84.25 24 LYS B N 1
ATOM 803 C CA . LYS B 1 24 ? -8.773 6.07 9.93 1 84.25 24 LYS B CA 1
ATOM 804 C C . LYS B 1 24 ? -8.062 7.387 9.617 1 84.25 24 LYS B C 1
ATOM 806 O O . LYS B 1 24 ? -8.695 8.344 9.172 1 84.25 24 LYS B O 1
ATOM 811 N N . LYS B 1 25 ? -6.797 7.395 10.016 1 88.75 25 LYS B N 1
ATOM 812 C CA . LYS B 1 25 ? -5.953 8.555 9.742 1 88.75 25 LYS B CA 1
ATOM 813 C C . LYS B 1 25 ? -4.977 8.266 8.609 1 88.75 25 LYS B C 1
ATOM 815 O O . LYS B 1 25 ? -4.461 7.156 8.492 1 88.75 25 LYS B O 1
ATOM 820 N N . ARG B 1 26 ? -4.727 9.297 7.848 1 90.44 26 ARG B N 1
ATOM 821 C CA . ARG B 1 26 ? -3.869 9.195 6.668 1 90.44 26 ARG B CA 1
ATOM 822 C C . ARG B 1 26 ? -2.445 9.641 6.992 1 90.44 26 ARG B C 1
ATOM 824 O O . ARG B 1 26 ? -2.234 10.719 7.551 1 90.44 26 ARG B O 1
ATOM 831 N N . TYR B 1 27 ? -1.413 8.812 6.668 1 92.12 27 TYR B N 1
ATOM 832 C CA . TYR B 1 27 ? 0.005 9.141 6.766 1 92.12 27 TYR B CA 1
ATOM 833 C C . TYR B 1 27 ? 0.725 8.844 5.457 1 92.12 27 TYR B C 1
ATOM 835 O O . TYR B 1 27 ? 0.195 8.133 4.598 1 92.12 27 TYR B O 1
ATOM 843 N N . VAL B 1 28 ? 1.85 9.43 5.352 1 93.31 28 VAL B N 1
ATOM 844 C CA . VAL B 1 28 ? 2.713 9.164 4.207 1 93.31 28 VAL B CA 1
ATOM 845 C C . VAL B 1 28 ? 4.039 8.578 4.684 1 93.31 28 VAL B C 1
ATOM 847 O O . VAL B 1 28 ? 4.715 9.156 5.535 1 93.31 28 VAL B O 1
ATOM 850 N N . VAL B 1 29 ? 4.391 7.359 4.145 1 94.19 29 VAL B N 1
ATOM 851 C CA . VAL B 1 29 ? 5.613 6.703 4.598 1 94.19 29 VAL B CA 1
ATOM 852 C C . VAL B 1 29 ? 6.477 6.336 3.393 1 94.19 29 VAL B C 1
ATOM 854 O O . VAL B 1 29 ? 5.965 6.16 2.285 1 94.19 29 VAL B O 1
ATOM 857 N N . PRO B 1 30 ? 7.828 6.207 3.631 1 94.38 30 PRO B N 1
ATOM 858 C CA . PRO B 1 30 ? 8.672 5.68 2.555 1 94.38 30 PRO B CA 1
ATOM 859 C C . PRO B 1 30 ? 8.234 4.289 2.094 1 94.38 30 PRO B C 1
ATOM 861 O O . PRO B 1 30 ? 7.859 3.451 2.918 1 94.38 30 PRO B O 1
ATOM 864 N N . LEU B 1 31 ? 8.305 4.09 0.773 1 94.38 31 LEU B N 1
ATOM 865 C CA . LEU B 1 31 ? 7.977 2.781 0.223 1 94.38 31 LEU B CA 1
ATOM 866 C C . LEU B 1 31 ? 8.906 1.708 0.783 1 94.38 31 LEU B C 1
ATOM 868 O O . LEU B 1 31 ? 8.508 0.547 0.914 1 94.38 31 LEU B O 1
ATOM 872 N N . SER B 1 32 ? 10.062 2.115 1.153 1 92 32 SER B N 1
A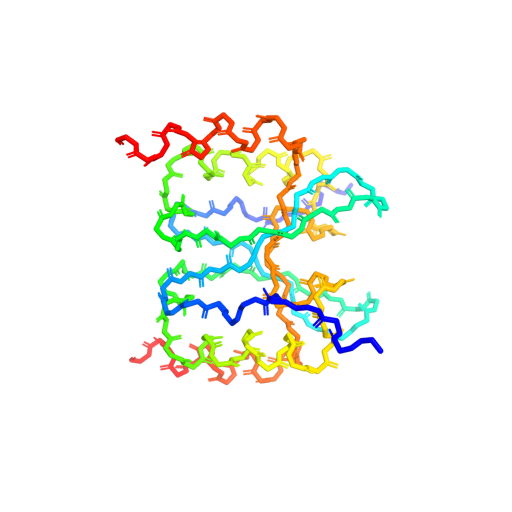TOM 873 C CA . SER B 1 32 ? 11.047 1.166 1.66 1 92 32 SER B CA 1
ATOM 874 C C . SER B 1 32 ? 10.594 0.547 2.977 1 92 32 SER B C 1
ATOM 876 O O . SER B 1 32 ? 11.039 -0.542 3.344 1 92 32 SER B O 1
ATOM 878 N N . TYR B 1 33 ? 9.711 1.196 3.723 1 93.56 33 TYR B N 1
ATOM 879 C CA . TYR B 1 33 ? 9.18 0.63 4.957 1 93.56 33 TYR B CA 1
ATOM 880 C C . TYR B 1 33 ? 8.461 -0.688 4.688 1 93.56 33 TYR B C 1
ATOM 882 O O . TYR B 1 33 ? 8.508 -1.605 5.512 1 93.56 33 TYR B O 1
ATOM 890 N N . LEU B 1 34 ? 7.855 -0.8 3.555 1 92.31 34 LEU B N 1
ATOM 891 C CA . LEU B 1 34 ? 7.004 -1.943 3.242 1 92.31 34 LEU B CA 1
ATOM 892 C C . LEU B 1 34 ? 7.84 -3.203 3.039 1 92.31 34 LEU B C 1
ATOM 894 O O . LEU B 1 34 ? 7.312 -4.316 3.09 1 92.31 34 LEU B O 1
ATOM 898 N N . SER B 1 35 ? 9.109 -2.967 2.789 1 91.19 35 SER B N 1
ATOM 899 C CA . SER B 1 35 ? 9.969 -4.129 2.582 1 91.19 35 SER B CA 1
ATOM 900 C C . SER B 1 35 ? 10.555 -4.625 3.898 1 91.19 35 SER B C 1
ATOM 902 O O . SER B 1 35 ? 11.148 -5.703 3.951 1 91.19 35 SER B O 1
ATOM 904 N N . HIS B 1 36 ? 10.422 -3.865 4.859 1 90.81 36 HIS B N 1
ATOM 905 C CA . HIS B 1 36 ? 10.9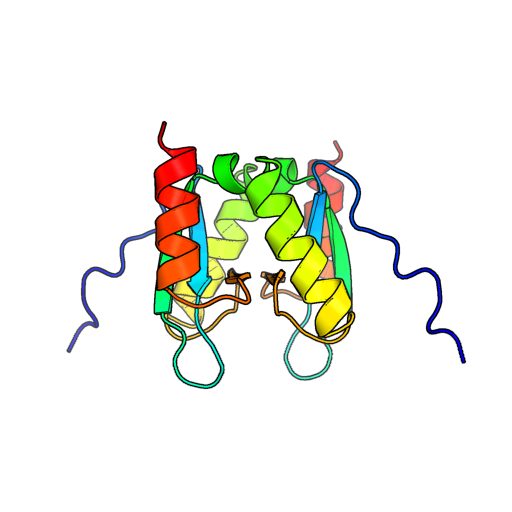61 -4.27 6.156 1 90.81 36 HIS B CA 1
ATOM 906 C C . HIS B 1 36 ? 10.164 -5.43 6.738 1 90.81 36 HIS B C 1
ATOM 908 O O . HIS B 1 36 ? 8.93 -5.434 6.691 1 90.81 36 HIS B O 1
ATOM 914 N N . PRO B 1 37 ? 10.844 -6.371 7.422 1 90.75 37 PRO B N 1
ATOM 915 C CA . PRO B 1 37 ? 10.164 -7.562 7.945 1 90.75 37 PRO B CA 1
ATOM 916 C C . PRO B 1 37 ? 9.055 -7.219 8.938 1 90.75 37 PRO B C 1
ATOM 918 O O . PRO B 1 37 ? 8 -7.859 8.938 1 90.75 37 PRO B O 1
ATOM 921 N N . LEU B 1 38 ? 9.227 -6.266 9.727 1 88.06 38 LEU B N 1
ATOM 922 C CA . LEU B 1 38 ? 8.227 -5.902 10.727 1 88.06 38 LEU B CA 1
ATOM 923 C C . LEU B 1 38 ? 6.938 -5.422 10.062 1 88.06 38 LEU B C 1
ATOM 925 O O . LEU B 1 38 ? 5.84 -5.719 10.531 1 88.06 38 LEU B O 1
ATOM 929 N N . PHE B 1 39 ? 7.098 -4.625 9.047 1 89.75 39 PHE B N 1
ATOM 930 C CA . PHE B 1 39 ? 5.926 -4.18 8.305 1 89.75 39 PHE B CA 1
ATOM 931 C C . PHE B 1 39 ? 5.246 -5.355 7.609 1 89.75 39 PHE B C 1
ATOM 933 O O . PHE B 1 39 ? 4.02 -5.473 7.641 1 89.75 39 PHE B O 1
ATOM 940 N N . GLN B 1 40 ? 6.055 -6.203 7.059 1 89.31 40 GLN B N 1
ATOM 941 C CA . GLN B 1 40 ? 5.508 -7.375 6.375 1 89.31 40 GLN B CA 1
ATOM 942 C C . GLN B 1 40 ? 4.746 -8.273 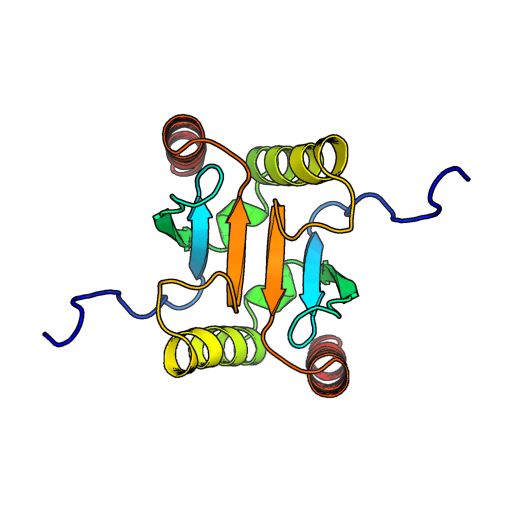7.348 1 89.31 40 GLN B C 1
ATOM 944 O O . GLN B 1 40 ? 3.689 -8.805 7.008 1 89.31 40 GLN B O 1
ATOM 949 N N . ASP B 1 41 ? 5.285 -8.375 8.469 1 87.75 41 ASP B N 1
ATOM 950 C CA . ASP B 1 41 ? 4.605 -9.164 9.492 1 87.75 41 ASP B CA 1
ATOM 951 C C . ASP B 1 41 ? 3.238 -8.57 9.828 1 87.75 41 ASP B C 1
ATOM 953 O O . ASP B 1 41 ? 2.264 -9.297 10.008 1 87.75 41 ASP B O 1
ATOM 957 N N . LEU B 1 42 ? 3.178 -7.266 9.992 1 85.69 42 LEU B N 1
ATOM 958 C CA . LEU B 1 42 ? 1.934 -6.574 10.312 1 85.69 42 LEU B CA 1
ATOM 959 C C . LEU B 1 42 ? 0.887 -6.805 9.227 1 85.69 42 LEU B C 1
ATOM 961 O O . LEU B 1 42 ? -0.28 -7.066 9.531 1 85.69 42 LEU B O 1
ATOM 965 N N . LEU B 1 43 ? 1.273 -6.738 7.988 1 86.81 43 LEU B N 1
ATOM 966 C CA . LEU B 1 43 ? 0.358 -6.957 6.875 1 86.81 43 LEU B CA 1
ATOM 967 C C . LEU B 1 43 ? -0.124 -8.406 6.844 1 86.81 43 LEU B C 1
ATOM 969 O O . LEU B 1 43 ? -1.297 -8.664 6.57 1 86.81 43 LEU B O 1
ATOM 973 N N . GLN B 1 44 ? 0.798 -9.336 7.105 1 87.06 44 GLN B N 1
ATOM 974 C CA . GLN B 1 44 ? 0.443 -10.75 7.129 1 87.06 44 GLN B CA 1
ATOM 975 C C . GLN B 1 44 ? -0.573 -11.047 8.227 1 87.06 44 GLN B C 1
ATOM 977 O O . GLN B 1 44 ? -1.497 -11.836 8.031 1 87.06 44 GLN B O 1
ATOM 982 N N . ARG B 1 45 ? -0.383 -10.469 9.336 1 83.88 45 ARG B N 1
ATOM 983 C CA . ARG B 1 45 ? -1.3 -10.664 10.453 1 83.88 45 ARG B CA 1
ATOM 984 C C . ARG B 1 45 ? -2.703 -10.18 10.102 1 83.88 45 ARG B C 1
ATOM 986 O O . ARG B 1 45 ? -3.695 -10.789 10.508 1 83.88 45 ARG B O 1
ATOM 993 N N . ALA B 1 46 ? -2.805 -9.086 9.445 1 83 46 ALA B N 1
ATOM 994 C CA . ALA B 1 46 ? -4.105 -8.586 9.008 1 83 46 ALA B CA 1
ATOM 995 C C . ALA B 1 46 ? -4.832 -9.625 8.156 1 83 46 ALA B C 1
ATOM 997 O O . ALA B 1 46 ? -6.027 -9.867 8.344 1 83 46 ALA B O 1
ATOM 998 N N . GLU B 1 47 ? -4.121 -10.219 7.215 1 81.81 47 GLU B N 1
ATOM 999 C CA . GLU B 1 47 ? -4.711 -11.242 6.363 1 81.81 47 GLU B CA 1
ATOM 1000 C C . GLU B 1 47 ? -5.152 -12.453 7.18 1 81.81 47 GLU B C 1
ATOM 1002 O O . GLU B 1 47 ? -6.215 -13.023 6.926 1 81.81 47 GLU B O 1
ATOM 1007 N N . GLU B 1 48 ? -4.344 -12.844 8.117 1 83.25 48 GLU B N 1
ATOM 1008 C CA . GLU B 1 48 ? -4.676 -13.977 8.977 1 83.25 48 GLU B CA 1
ATOM 1009 C C . GLU B 1 48 ? -5.91 -13.688 9.82 1 83.25 48 GLU B C 1
ATOM 1011 O O . GLU B 1 48 ? -6.738 -14.57 10.039 1 83.25 48 GLU B O 1
ATOM 1016 N N . GLU B 1 49 ? -6.043 -12.477 10.258 1 82.25 49 GLU B N 1
ATOM 1017 C CA . GLU B 1 49 ? -7.117 -12.102 11.172 1 82.25 49 GLU B CA 1
ATOM 1018 C C . GLU B 1 49 ? -8.406 -11.812 10.414 1 82.25 49 GLU B C 1
ATOM 1020 O O . GLU B 1 49 ? -9.492 -12.188 10.867 1 82.25 49 GLU B O 1
ATOM 1025 N N . PHE B 1 50 ? -8.297 -11.133 9.273 1 80.38 50 PHE B N 1
ATOM 1026 C CA . PHE B 1 50 ? -9.508 -10.633 8.625 1 80.38 50 PHE B CA 1
ATOM 1027 C C . PHE B 1 50 ? -9.805 -11.422 7.355 1 80.38 50 PHE B C 1
ATOM 1029 O O . PHE B 1 50 ? -10.922 -11.367 6.832 1 80.38 50 PHE B O 1
ATOM 1036 N N . GLY B 1 51 ? -8.898 -12.125 6.863 1 82.38 51 GLY B N 1
ATOM 1037 C CA . GLY B 1 51 ? -9.102 -12.883 5.641 1 82.38 51 GLY B CA 1
ATOM 1038 C C . GLY B 1 51 ? -8.727 -12.117 4.391 1 82.38 51 GLY B C 1
ATOM 1039 O O . GLY B 1 51 ? -7.941 -11.164 4.453 1 82.38 51 GLY B O 1
ATOM 1040 N N . PHE B 1 52 ? -9.219 -12.578 3.236 1 79.06 52 PHE B N 1
ATOM 1041 C CA . PHE B 1 52 ? -8.758 -12.078 1.948 1 79.06 52 PHE B CA 1
ATOM 1042 C C . PHE B 1 52 ? -9.82 -11.195 1.303 1 79.06 52 PHE B C 1
ATOM 1044 O O . PHE B 1 52 ? -9.609 -10.656 0.212 1 79.06 52 PHE B O 1
ATOM 1051 N N . ASN B 1 53 ? -10.867 -11 1.944 1 78.31 53 ASN B N 1
ATOM 1052 C CA . ASN B 1 53 ? -11.93 -10.172 1.377 1 78.31 53 ASN B CA 1
ATOM 1053 C C . ASN B 1 53 ? -12 -8.805 2.047 1 78.31 53 ASN B C 1
ATOM 1055 O O . ASN B 1 53 ? -13.078 -8.234 2.197 1 78.31 53 ASN B O 1
ATOM 1059 N N . HIS B 1 54 ? -10.977 -8.43 2.527 1 77.94 54 HIS B N 1
ATOM 1060 C CA . HIS B 1 54 ? -10.906 -7.141 3.207 1 77.94 54 HIS B CA 1
ATOM 1061 C C . HIS B 1 54 ? -9.633 -6.391 2.84 1 77.94 54 HIS B C 1
ATOM 1063 O O . HIS B 1 54 ? -8.562 -6.996 2.713 1 77.94 54 HIS B O 1
ATOM 1069 N N . PRO B 1 55 ? -9.781 -5.047 2.668 1 80.69 55 PRO B N 1
ATOM 1070 C CA . PRO B 1 55 ? -8.625 -4.273 2.209 1 80.69 55 PRO B CA 1
ATOM 1071 C C . PRO B 1 55 ? -7.621 -3.986 3.328 1 80.69 55 PRO B C 1
ATOM 1073 O O . PRO B 1 55 ? -6.555 -3.422 3.076 1 80.69 55 PRO B O 1
ATOM 1076 N N . MET B 1 56 ? -7.938 -4.5 4.492 1 81.88 56 MET B N 1
ATOM 1077 C CA . MET B 1 56 ? -7.012 -4.25 5.59 1 81.88 56 MET B CA 1
ATOM 1078 C C . MET B 1 56 ? -5.695 -4.988 5.371 1 81.88 56 MET B C 1
ATOM 1080 O O . MET B 1 56 ? -5.688 -6.191 5.113 1 81.88 56 MET B O 1
ATOM 1084 N N . GLY B 1 57 ? -4.652 -4.219 5.445 1 87.12 57 GLY B N 1
ATOM 1085 C CA . GLY B 1 57 ? -3.336 -4.793 5.203 1 87.12 57 GLY B CA 1
ATOM 1086 C C . GLY B 1 57 ? -2.979 -4.867 3.732 1 87.12 57 GLY B C 1
ATOM 1087 O O . GLY B 1 57 ? -2.055 -5.59 3.348 1 87.12 57 GLY B O 1
ATOM 1088 N N . ALA B 1 58 ? -3.732 -4.164 2.924 1 91.56 58 ALA B N 1
ATOM 1089 C CA . ALA B 1 58 ? -3.531 -4.242 1.479 1 91.56 58 ALA B CA 1
ATOM 1090 C C . ALA B 1 58 ? -3.656 -2.863 0.834 1 91.56 58 ALA B C 1
ATOM 1092 O O . ALA B 1 58 ? -4.16 -1.925 1.455 1 91.56 58 ALA B O 1
ATOM 1093 N N . LEU B 1 59 ? -3.121 -2.752 -0.359 1 92.75 59 LEU B N 1
ATOM 1094 C CA . LEU B 1 59 ? -3.281 -1.549 -1.167 1 92.75 59 LEU B CA 1
ATOM 1095 C C . LEU B 1 59 ? -4.531 -1.639 -2.035 1 92.75 59 LEU B C 1
ATOM 1097 O O . LEU B 1 59 ? -4.812 -2.688 -2.621 1 92.75 59 LEU B O 1
ATOM 1101 N N . THR B 1 60 ? -5.234 -0.564 -2.031 1 90.56 60 THR B N 1
ATOM 1102 C CA . THR B 1 60 ? -6.359 -0.495 -2.953 1 90.56 60 THR B CA 1
ATOM 1103 C C . THR B 1 60 ? -6.027 0.388 -4.152 1 90.56 60 THR B C 1
ATOM 1105 O O . THR B 1 60 ? -5.633 1.545 -3.988 1 90.56 60 THR B O 1
ATOM 1108 N N . ILE B 1 61 ? -6.102 -0.121 -5.305 1 86.69 61 ILE B N 1
ATOM 1109 C CA . ILE B 1 61 ? -5.793 0.586 -6.543 1 86.69 61 ILE B CA 1
ATOM 1110 C C . ILE B 1 61 ? -7.09 0.977 -7.25 1 86.69 61 ILE B C 1
ATOM 1112 O O . ILE B 1 61 ? -7.918 0.117 -7.562 1 86.69 61 ILE B O 1
ATOM 1116 N N . PRO B 1 62 ? -7.223 2.268 -7.465 1 79.44 62 PRO B N 1
ATOM 1117 C CA . PRO B 1 62 ? -8.445 2.762 -8.102 1 79.44 62 PRO B CA 1
ATOM 1118 C C . PRO B 1 62 ? -8.453 2.551 -9.617 1 79.44 62 PRO B C 1
ATOM 1120 O O . PRO B 1 62 ? -8.18 3.484 -10.375 1 79.44 62 PRO B O 1
ATOM 1123 N N . CYS B 1 63 ? -8.656 1.499 -10.078 1 83.56 63 CYS B N 1
ATOM 1124 C CA . CYS B 1 63 ? -8.695 1.259 -11.516 1 83.56 63 CYS B CA 1
ATOM 1125 C C . CYS B 1 63 ? -9.383 -0.063 -11.828 1 83.56 63 CYS B C 1
ATOM 1127 O O . CYS B 1 63 ? -9.68 -0.846 -10.922 1 83.56 63 CYS B O 1
ATOM 1129 N N . THR B 1 64 ? -9.781 -0.187 -13.102 1 86.5 64 THR B N 1
ATOM 1130 C CA . THR B 1 64 ? -10.328 -1.464 -13.547 1 86.5 64 THR B CA 1
ATOM 1131 C C . THR B 1 64 ? -9.227 -2.52 -13.633 1 86.5 64 THR B C 1
ATOM 1133 O O . THR B 1 64 ? -8.039 -2.186 -13.68 1 86.5 64 THR B O 1
ATOM 1136 N N . GLU B 1 65 ? -9.664 -3.824 -13.672 1 89.94 65 GLU B N 1
ATOM 1137 C CA . GLU B 1 65 ? -8.695 -4.906 -13.852 1 89.94 65 GLU B CA 1
ATOM 1138 C C . GLU B 1 65 ? -7.938 -4.75 -15.172 1 89.94 65 GLU B C 1
ATOM 1140 O O . GLU B 1 65 ? -6.758 -5.094 -15.258 1 89.94 65 GLU B O 1
ATOM 1145 N N . GLU B 1 66 ? -8.609 -4.234 -16.125 1 89.12 66 GLU B N 1
ATOM 1146 C CA . GLU B 1 66 ? -7.988 -4.074 -17.438 1 89.12 66 GLU B CA 1
ATOM 1147 C C . GLU B 1 66 ? -6.805 -3.113 -17.375 1 89.12 66 GLU B C 1
ATOM 1149 O O . GLU B 1 66 ? -5.734 -3.4 -17.922 1 89.12 66 GLU B O 1
ATOM 1154 N N . ILE B 1 67 ? -6.973 -2.002 -16.766 1 87 67 ILE B N 1
ATOM 1155 C CA . ILE B 1 67 ? -5.91 -1.011 -16.625 1 87 67 ILE B CA 1
ATOM 1156 C C . ILE B 1 67 ? -4.785 -1.576 -15.758 1 87 67 ILE B C 1
ATOM 115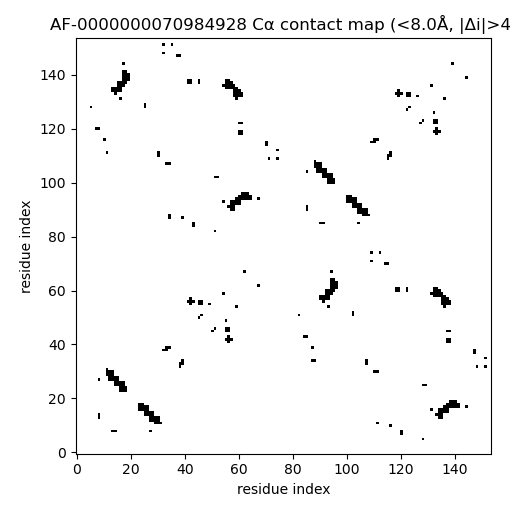8 O O . ILE B 1 67 ? -3.605 -1.43 -16.094 1 87 67 ILE B O 1
ATOM 1162 N N . PHE B 1 68 ? -5.148 -2.27 -14.766 1 90.25 68 PHE B N 1
ATOM 1163 C CA . PHE B 1 68 ? -4.188 -2.893 -13.867 1 90.25 68 PHE B CA 1
ATOM 1164 C C . PHE B 1 68 ? -3.32 -3.9 -14.609 1 90.25 68 PHE B C 1
ATOM 1166 O O . PHE B 1 68 ? -2.094 -3.895 -14.477 1 90.25 68 PHE B O 1
ATOM 1173 N N . PHE B 1 69 ? -3.971 -4.699 -15.398 1 92.19 69 PHE B N 1
ATOM 1174 C CA . PHE B 1 69 ? -3.215 -5.719 -16.125 1 92.19 69 PHE B CA 1
ATOM 1175 C C . PHE B 1 69 ? -2.311 -5.078 -17.172 1 92.19 69 PHE B C 1
ATOM 1177 O O . PHE B 1 69 ? -1.183 -5.527 -17.375 1 92.19 69 PHE B O 1
ATOM 1184 N N . SER B 1 70 ? -2.807 -4.09 -17.828 1 91.75 70 SER B N 1
ATOM 1185 C CA . SER B 1 70 ? -1.981 -3.371 -18.797 1 91.75 70 SER B CA 1
ATOM 1186 C C . SER B 1 70 ? -0.737 -2.789 -18.125 1 91.75 70 SER B C 1
ATOM 1188 O O . SER B 1 70 ? 0.371 -2.922 -18.656 1 91.75 70 SER B O 1
ATOM 1190 N N . LEU B 1 71 ? -0.953 -2.148 -17.016 1 89.12 71 LEU B N 1
ATOM 1191 C CA . LEU B 1 71 ? 0.152 -1.543 -16.281 1 89.12 71 LEU B CA 1
ATOM 1192 C C . LEU B 1 71 ? 1.164 -2.6 -15.844 1 89.12 71 LEU B C 1
ATOM 1194 O O . LEU B 1 71 ? 2.367 -2.436 -16.062 1 89.12 71 LEU B O 1
ATOM 1198 N N . THR B 1 72 ? 0.624 -3.686 -15.203 1 92.31 72 THR B N 1
ATOM 1199 C CA . THR B 1 72 ? 1.525 -4.711 -14.688 1 92.31 72 THR B CA 1
ATOM 1200 C C . THR B 1 72 ? 2.293 -5.379 -15.828 1 92.31 72 THR B C 1
ATOM 1202 O O . THR B 1 72 ? 3.436 -5.801 -15.648 1 92.31 72 THR B O 1
ATOM 1205 N N . SER B 1 73 ? 1.653 -5.508 -16.938 1 91.25 73 SER B N 1
ATOM 1206 C CA . SER B 1 73 ? 2.344 -6.051 -18.094 1 91.25 73 SER B CA 1
ATOM 1207 C C . SER B 1 73 ? 3.523 -5.172 -18.5 1 91.25 73 SER B C 1
ATOM 1209 O O . SER B 1 73 ? 4.574 -5.68 -18.906 1 91.25 73 SER B O 1
ATOM 1211 N N . GLU B 1 74 ? 3.35 -3.898 -18.422 1 90.06 74 GLU B N 1
ATOM 1212 C CA . GLU B 1 74 ? 4.414 -2.961 -18.766 1 90.06 74 GLU B CA 1
ATOM 1213 C C . GLU B 1 74 ? 5.551 -3.023 -17.75 1 90.06 74 GLU B C 1
ATOM 1215 O O . GLU B 1 74 ? 6.711 -2.771 -18.094 1 90.06 74 GLU B O 1
ATOM 1220 N N . LEU B 1 75 ? 5.246 -3.314 -16.594 1 87.06 75 LEU B N 1
ATOM 1221 C CA . LEU B 1 75 ? 6.242 -3.326 -15.531 1 87.06 75 LEU B CA 1
ATOM 1222 C C . LEU B 1 75 ? 7.07 -4.605 -15.578 1 87.06 75 LEU B C 1
ATOM 1224 O O . LEU B 1 75 ? 8.156 -4.664 -15 1 87.06 75 LEU B O 1
ATOM 1228 N N . ARG B 1 76 ? 6.578 -5.598 -16.047 1 81.75 76 ARG B N 1
ATOM 1229 C CA . ARG B 1 76 ? 7.289 -6.871 -16.156 1 81.75 76 ARG B CA 1
ATOM 1230 C C . ARG B 1 76 ? 8.344 -6.82 -17.25 1 81.75 76 ARG B C 1
ATOM 1232 O O . ARG B 1 76 ? 9.18 -7.723 -17.359 1 81.75 76 ARG B O 1
ATOM 1239 N N . CYS B 1 77 ? 8.328 -5.793 -17.969 1 65.62 77 CYS B N 1
ATOM 1240 C CA . CYS B 1 77 ? 9.297 -5.711 -19.047 1 65.62 77 CYS B CA 1
ATOM 1241 C C . CYS B 1 77 ? 10.492 -4.852 -18.656 1 65.62 77 CYS B C 1
ATOM 1243 O O . CYS B 1 77 ? 10.352 -3.922 -17.859 1 65.62 77 CYS B O 1
#

Secondary structure (DSSP, 8-state):
----------TTEEEEEESSTT--EEEEEEGGGGGSHHHHHHHHHHHHHH-SSS-BTSEEE-S-HHHHHHHHHHHT-/----------TTEEEEEESSTT--EEEEEEGGGGGSHHHHHHHHHHHHHH-SSS-BTSEEE-S-HHHHHHHHHHHT-

Radius of gyration: 14.91 Å; Cα contacts (8 Å, |Δi|>4): 226; chains: 2; bounding box: 35×51×38 Å

Sequence (154 aa):
MRTKNQQAVPKGHIPVYVGEQADKKRYVVPLSYLSHPLFQDLLQRAEEEFGFNHPMGALTIPCTEEIFFSLTSELRCMRTKNQQAVPKGHIPVYVGEQADKKRYVVPLSYLSHPLFQDLLQRAEEEFGFNHPMGALTIPCTEEIFFSLTSELRC

Nearest PDB structures (foldseek):
  8hbd-assembly1_R  TM=3.013E-01  e=2.169E+00  Homo sapiens
  6wd8-assembly1_L  TM=3.866E-01  e=8.716E+00  Escherichia coli
  4v8g-assembly1_AG  TM=3.197E-01  e=7.108E+00  Thermus thermophilus HB8

Solvent-accessible surface area (backbone atoms only — not comparable to full-atom values): 8847 Å² total; per-residue (Å²): 129,79,78,69,82,75,65,77,72,54,87,63,41,40,45,35,32,33,27,64,82,95,62,57,45,77,45,76,44,56,52,69,52,62,65,34,67,69,47,42,50,55,31,50,49,28,34,73,72,66,37,83,86,46,62,49,31,18,30,28,42,72,40,50,62,67,58,50,50,54,52,53,57,59,63,75,99,130,77,80,67,83,76,61,78,72,54,89,62,40,41,45,33,33,34,27,65,81,94,61,57,45,77,46,76,43,56,51,70,53,62,64,35,67,69,47,42,48,54,29,50,47,29,34,73,73,66,38,83,88,48,63,49,31,20,31,27,42,70,38,48,63,67,58,50,50,54,52,53,56,57,64,74,99

Foldseek 3Di:
DPPDCPDDADPQKDWDWDDDDPDTDIDIDGPVVCVDPVNVVVLVVCCVVPNDPDCVSHDDDPDDVVVVVVVVVVVVD/DPPDPPDDQDPQKDWDWDDDDPDTDIDIDGPVVCVDPVLVVVLVVCCVVPNDPDCRSHDDDPDDVVVVVVVVVVVVD

pLDDT: mean 82.36, std 14.81, range [20.41, 94.44]

InterPro domains:
  IPR003676 Small auxin-up RNA [PF02519] (4-73)
  IPR003676 Small auxin-up RNA [PTHR31929] (5-75)

Organism: Chenopodium quinoa (NCBI:txid63459)